Protein AF-A0A933GC14-F1 (afdb_monomer)

Nearest PDB structures (foldseek):
  6r1m-assembly1_B  TM=6.386E-01  e=5.399E+00  Escherichia coli

Secondary structure (DSSP, 8-state):
-EETTEEHHHHHHHHHHHHHHHHHHHHHH-TTGGGT---HHHHHHHHHHHHHHHHHHHHHHHS-S--

Sequence (67 aa):
SYILGIEGEIVGVVGFGVGGLFLLLIPFLDRRTARGEPSHLFTWIGIAIIVYMIVLTYLGYTVSPTK

Radius of gyration: 14.97 Å; Cα contacts (8 Å, |Δi|>4): 26; chains: 1; bounding box: 32×16×42 Å

Foldseek 3Di:
DDDVNHNLVCCVVVLCVVLVVLVVCCVVVDVCVVVVHDDPVVVVSNVVSVVVNVVSVVCVVPVPPPD

Structure (mmCIF, N/CA/C/O backbone):
data_AF-A0A933GC14-F1
#
_entry.id   AF-A0A933GC14-F1
#
loop_
_atom_site.group_PDB
_atom_site.id
_atom_site.type_symbol
_atom_site.label_atom_id
_atom_site.label_alt_id
_atom_site.label_comp_id
_atom_site.label_asym_id
_atom_site.label_entity_id
_atom_site.label_seq_id
_atom_site.pdbx_PDB_ins_code
_atom_site.Cartn_x
_atom_site.Cartn_y
_atom_site.Cartn_z
_atom_site.occupancy
_atom_site.B_iso_or_equiv
_atom_site.auth_seq_id
_atom_site.auth_comp_id
_atom_site.auth_asym_id
_atom_site.auth_atom_id
_atom_site.pdbx_PDB_model_num
ATOM 1 N N . SER A 1 1 ? 8.719 -0.146 -20.320 1.00 55.09 1 SER A N 1
ATOM 2 C CA . SER A 1 1 ? 8.944 -1.480 -19.722 1.00 55.09 1 SER A CA 1
ATOM 3 C C . SER A 1 1 ? 7.639 -2.069 -19.211 1.00 55.09 1 SER A C 1
ATOM 5 O O . SER A 1 1 ? 6.990 -1.462 -18.367 1.00 55.09 1 SER A O 1
ATOM 7 N N . TYR A 1 2 ? 7.233 -3.225 -19.739 1.00 58.47 2 TYR A N 1
ATOM 8 C CA . TYR A 1 2 ? 6.051 -3.958 -19.272 1.00 58.47 2 TYR A CA 1
ATOM 9 C C . TYR A 1 2 ? 6.439 -4.886 -18.115 1.00 58.47 2 TYR A C 1
ATOM 11 O O . TYR A 1 2 ? 7.427 -5.611 -18.211 1.00 58.47 2 TYR A O 1
ATOM 19 N N . ILE A 1 3 ? 5.657 -4.887 -17.039 1.00 62.66 3 ILE A N 1
ATOM 20 C CA . ILE A 1 3 ? 5.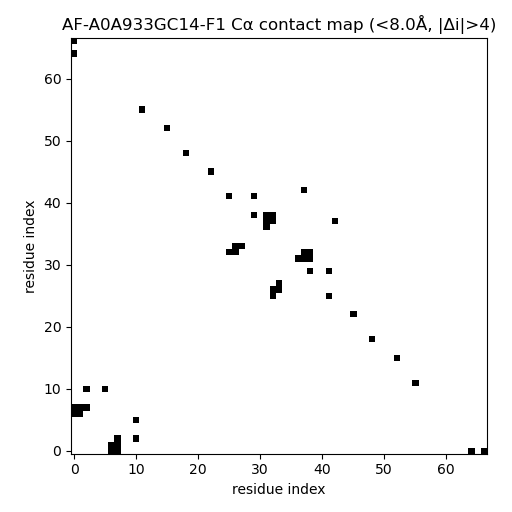734 -5.869 -15.955 1.00 62.66 3 ILE A CA 1
ATOM 21 C C . ILE A 1 3 ? 4.552 -6.822 -16.176 1.00 62.66 3 ILE A C 1
ATOM 23 O O . ILE A 1 3 ? 3.403 -6.395 -16.123 1.00 62.66 3 ILE A O 1
ATOM 27 N N . LEU A 1 4 ? 4.813 -8.099 -16.489 1.00 62.41 4 LEU A N 1
ATOM 28 C CA . LEU A 1 4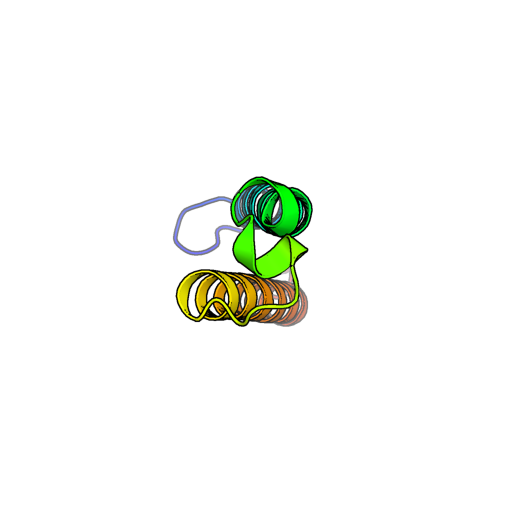 ? 3.772 -9.127 -16.715 1.00 62.41 4 LEU A CA 1
ATOM 29 C C . LEU A 1 4 ? 2.732 -8.787 -17.814 1.00 62.41 4 LEU A C 1
ATOM 31 O O . LEU A 1 4 ? 1.606 -9.272 -17.775 1.00 62.41 4 LEU A O 1
ATOM 35 N N . GLY A 1 5 ? 3.100 -7.970 -18.808 1.00 61.16 5 GLY A N 1
ATOM 36 C CA . GLY A 1 5 ? 2.205 -7.573 -19.909 1.00 61.16 5 GLY A CA 1
ATOM 37 C C . GLY A 1 5 ? 1.348 -6.331 -19.635 1.00 61.16 5 GLY A C 1
ATOM 38 O O . GLY A 1 5 ? 0.573 -5.933 -20.499 1.00 61.16 5 GLY A O 1
ATOM 39 N N . ILE A 1 6 ? 1.519 -5.685 -18.477 1.00 67.50 6 ILE A N 1
ATOM 40 C CA . ILE A 1 6 ? 0.921 -4.386 -18.133 1.00 67.50 6 ILE A CA 1
ATOM 41 C C . ILE A 1 6 ? 2.055 -3.365 -17.977 1.00 67.50 6 ILE A C 1
ATOM 43 O O . ILE A 1 6 ? 3.169 -3.723 -17.591 1.00 67.50 6 ILE A O 1
ATOM 47 N N . GLU A 1 7 ? 1.823 -2.095 -18.315 1.00 79.94 7 GLU A N 1
ATOM 48 C CA . GLU A 1 7 ? 2.794 -1.033 -18.030 1.00 79.94 7 GLU A CA 1
ATOM 49 C C . GLU A 1 7 ? 3.122 -1.017 -16.535 1.00 79.94 7 GLU A C 1
ATOM 51 O O . GLU A 1 7 ? 2.240 -0.846 -15.692 1.00 79.94 7 GLU A O 1
ATOM 56 N N . GLY A 1 8 ? 4.402 -1.216 -16.202 1.00 79.62 8 GLY A N 1
ATOM 57 C CA . GLY A 1 8 ? 4.844 -1.285 -14.809 1.00 79.62 8 GLY A CA 1
ATOM 58 C C . GLY A 1 8 ? 4.537 -0.012 -14.024 1.00 79.62 8 GLY A C 1
ATOM 59 O O . GLY A 1 8 ? 4.258 -0.077 -12.830 1.00 79.62 8 GLY A O 1
ATOM 60 N N . GLU A 1 9 ? 4.514 1.125 -14.719 1.00 82.31 9 GLU A N 1
ATOM 61 C CA . GLU A 1 9 ? 4.079 2.411 -14.184 1.00 82.31 9 GLU A CA 1
ATOM 62 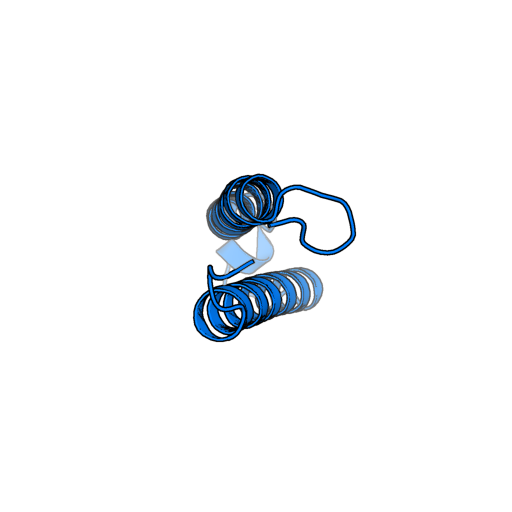C C . GLU A 1 9 ? 2.616 2.373 -13.729 1.00 82.31 9 GLU A C 1
ATOM 64 O O . GLU A 1 9 ? 2.331 2.728 -12.589 1.00 82.31 9 GLU A O 1
ATOM 69 N N . ILE A 1 10 ? 1.700 1.867 -14.561 1.00 86.62 10 ILE A N 1
ATOM 70 C CA . ILE A 1 10 ? 0.274 1.757 -14.217 1.00 86.62 10 ILE A CA 1
ATOM 71 C C . ILE A 1 10 ? 0.083 0.820 -13.023 1.00 86.62 10 ILE A C 1
ATOM 73 O O . ILE A 1 10 ? -0.636 1.159 -12.083 1.00 86.62 10 ILE A O 1
ATOM 77 N N . VAL A 1 11 ? 0.749 -0.339 -13.026 1.00 85.44 11 VAL A N 1
ATOM 78 C CA . VAL A 1 11 ? 0.681 -1.304 -11.914 1.00 85.44 11 VAL A CA 1
ATOM 79 C C . VAL A 1 11 ? 1.190 -0.672 -10.617 1.00 85.44 11 VAL A C 1
ATOM 81 O O . VAL A 1 11 ? 0.554 -0.805 -9.570 1.00 85.44 11 VAL A O 1
ATOM 84 N N . GLY A 1 12 ? 2.296 0.071 -10.694 1.00 86.62 12 GLY A N 1
ATOM 85 C CA . GLY A 1 12 ? 2.814 0.860 -9.585 1.00 86.62 12 GLY A CA 1
ATOM 86 C C . GLY A 1 12 ? 1.787 1.872 -9.091 1.00 86.62 12 GLY A C 1
ATOM 87 O O . GLY A 1 12 ? 1.293 1.748 -7.974 1.00 86.62 12 GLY A O 1
ATOM 88 N N . VAL A 1 13 ? 1.422 2.845 -9.922 1.00 90.19 13 VAL A N 1
ATOM 89 C CA . VAL A 1 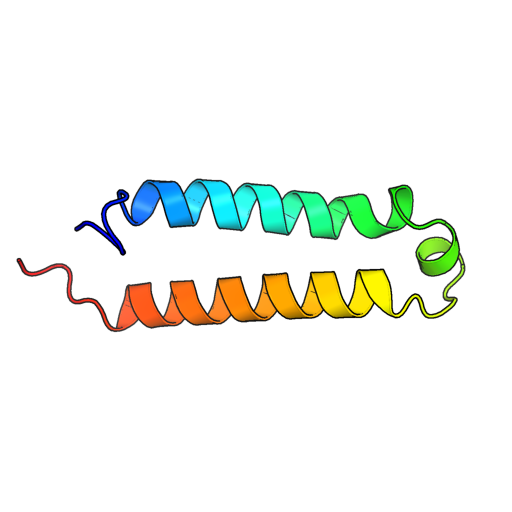13 ? 0.544 3.961 -9.544 1.00 90.19 13 VAL A CA 1
ATOM 90 C C . VAL A 1 13 ? -0.792 3.468 -8.984 1.00 90.19 13 VAL A C 1
ATOM 92 O O . VAL A 1 13 ? -1.200 3.892 -7.901 1.00 90.19 13 VAL A O 1
ATOM 95 N N . VAL A 1 14 ? -1.454 2.535 -9.672 1.00 91.75 14 VAL A N 1
ATOM 96 C CA . VAL A 1 14 ? -2.757 2.011 -9.242 1.00 91.75 14 VAL A CA 1
ATOM 97 C C . VAL A 1 14 ? -2.616 1.167 -7.981 1.00 91.75 14 VAL A C 1
ATOM 99 O O . VAL A 1 14 ? -3.382 1.351 -7.038 1.00 91.75 14 VAL A O 1
ATOM 102 N N . GLY A 1 15 ? -1.634 0.267 -7.917 1.00 89.62 15 GLY A N 1
ATOM 103 C CA . GLY A 1 15 ? -1.468 -0.612 -6.763 1.00 89.62 15 GLY A CA 1
ATOM 104 C C . GLY A 1 15 ? -1.034 0.124 -5.495 1.00 89.62 15 GLY A C 1
ATOM 105 O O . GLY A 1 15 ? -1.584 -0.136 -4.427 1.00 89.62 15 GLY A O 1
ATOM 106 N N . PHE A 1 16 ? -0.103 1.078 -5.596 1.00 91.12 16 PHE A N 1
ATOM 107 C CA . PHE A 1 16 ? 0.275 1.935 -4.468 1.00 91.12 16 PHE A CA 1
ATOM 108 C C . PHE A 1 16 ? -0.889 2.835 -4.039 1.00 91.12 16 PHE A C 1
ATOM 110 O O . PHE A 1 16 ? -1.151 2.947 -2.843 1.00 91.12 16 PHE A O 1
ATOM 117 N N . GLY A 1 17 ? -1.621 3.425 -4.991 1.00 93.88 17 GLY A N 1
ATOM 118 C CA . GLY A 1 17 ? -2.779 4.271 -4.703 1.00 93.88 17 GLY A CA 1
ATOM 119 C C . GLY A 1 17 ? -3.903 3.511 -3.997 1.00 93.88 17 GLY A C 1
ATOM 120 O O . GLY A 1 17 ? -4.354 3.921 -2.929 1.00 93.88 17 GLY A O 1
ATOM 121 N N . VAL A 1 18 ? -4.321 2.368 -4.549 1.00 93.69 18 VAL A N 1
ATOM 122 C CA . VAL A 1 18 ? -5.381 1.528 -3.968 1.00 93.69 18 VAL A CA 1
ATOM 123 C C . VAL A 1 18 ? -4.929 0.901 -2.651 1.00 93.69 18 VAL A C 1
ATOM 125 O O . VAL A 1 18 ? -5.688 0.913 -1.685 1.00 93.69 18 VAL A O 1
ATOM 128 N N . GLY A 1 19 ? -3.696 0.396 -2.574 1.00 91.38 19 GLY A N 1
ATOM 129 C CA . GLY A 1 19 ? -3.145 -0.189 -1.352 1.00 91.38 19 GLY A CA 1
ATOM 130 C C . GLY A 1 19 ? -3.030 0.832 -0.219 1.00 91.38 19 GLY A C 1
ATOM 131 O O . GLY A 1 19 ? -3.479 0.571 0.894 1.00 91.38 19 GLY A O 1
ATOM 132 N N . GLY A 1 20 ? -2.497 2.023 -0.503 1.00 90.44 20 GLY A N 1
ATOM 133 C CA . GLY A 1 20 ? -2.411 3.117 0.465 1.00 90.44 20 GLY A CA 1
ATOM 134 C C . GLY A 1 20 ? -3.786 3.609 0.920 1.00 90.44 20 GLY A C 1
ATOM 135 O O . GLY A 1 20 ? -4.011 3.785 2.118 1.00 90.44 20 GLY A O 1
ATOM 136 N N . LEU A 1 21 ? -4.734 3.760 -0.011 1.00 93.69 21 LEU A N 1
ATOM 137 C CA . LEU A 1 21 ? -6.110 4.133 0.316 1.00 93.69 21 LEU A CA 1
ATOM 138 C C . LEU A 1 21 ? -6.793 3.068 1.180 1.00 93.69 21 LEU A C 1
ATOM 140 O O . LEU A 1 21 ? -7.457 3.410 2.154 1.00 93.69 21 LEU A O 1
ATOM 144 N N . PHE A 1 22 ? -6.604 1.786 0.865 1.00 90.69 22 PHE A N 1
ATOM 145 C CA . PHE A 1 22 ? -7.138 0.696 1.672 1.00 90.69 22 PHE A CA 1
ATOM 146 C C . PHE A 1 22 ? -6.596 0.761 3.101 1.00 90.69 22 PHE A C 1
ATOM 148 O O . PHE A 1 22 ? -7.393 0.749 4.033 1.00 90.69 22 PHE A O 1
ATOM 155 N N . LEU A 1 23 ? -5.275 0.907 3.278 1.00 88.12 23 LEU A N 1
ATOM 156 C CA . LEU A 1 23 ? -4.645 1.042 4.598 1.00 88.12 23 LEU A CA 1
ATOM 157 C C . LEU A 1 23 ? -5.213 2.224 5.396 1.00 88.12 23 LEU A C 1
ATOM 159 O O . LEU A 1 23 ? -5.500 2.079 6.582 1.00 88.12 23 LEU A O 1
ATOM 163 N N . LEU A 1 24 ? -5.426 3.371 4.747 1.00 89.62 24 LEU A N 1
ATOM 164 C CA . LEU A 1 24 ? -6.034 4.551 5.369 1.00 89.62 24 LEU A CA 1
ATOM 165 C C . LEU A 1 24 ? -7.486 4.287 5.785 1.00 89.62 24 LEU A C 1
ATOM 167 O O . LEU A 1 24 ? -7.930 4.753 6.833 1.00 89.62 24 LEU A O 1
ATOM 171 N N . LEU A 1 25 ? -8.221 3.515 4.984 1.00 90.19 25 LEU A N 1
ATOM 172 C CA . LEU A 1 25 ? -9.618 3.185 5.238 1.00 90.19 25 LEU A CA 1
ATOM 173 C C . LEU A 1 25 ? -9.821 2.018 6.217 1.00 90.19 25 LEU A C 1
ATOM 175 O O . LEU A 1 25 ? -10.944 1.847 6.691 1.00 90.19 25 LEU A O 1
ATOM 179 N N . ILE A 1 26 ? -8.782 1.250 6.573 1.00 86.81 26 ILE A N 1
ATOM 180 C CA . ILE A 1 26 ? -8.859 0.154 7.560 1.00 86.81 26 ILE A CA 1
ATOM 181 C C . ILE A 1 26 ? -9.631 0.536 8.837 1.00 86.81 26 ILE A C 1
ATOM 183 O O . ILE A 1 26 ? -10.553 -0.202 9.180 1.00 86.81 26 ILE A O 1
ATOM 187 N N . PRO A 1 27 ? -9.343 1.652 9.542 1.00 81.56 27 PRO A N 1
ATOM 188 C CA . PRO A 1 27 ? -10.071 2.008 10.765 1.00 81.56 27 PRO A CA 1
ATOM 189 C C . PRO A 1 27 ? -11.575 2.248 10.550 1.00 81.56 27 PRO A C 1
ATOM 191 O O . PRO A 1 27 ? -12.355 2.117 11.491 1.00 81.56 27 PRO A O 1
ATOM 194 N N . PHE A 1 28 ? -11.998 2.587 9.329 1.00 86.31 28 PHE A N 1
ATOM 195 C CA . PHE A 1 28 ? -13.409 2.772 8.980 1.00 86.31 28 PHE A CA 1
ATOM 196 C C . PHE A 1 28 ? -14.068 1.462 8.527 1.00 86.31 28 PHE A C 1
ATOM 198 O O . PHE A 1 28 ? -15.232 1.220 8.843 1.00 86.31 28 PHE A O 1
ATOM 205 N N . LEU A 1 29 ? -13.325 0.622 7.801 1.00 83.38 29 LEU A N 1
ATOM 206 C CA . LEU A 1 29 ? -13.765 -0.686 7.306 1.00 83.38 29 LEU A CA 1
ATOM 207 C C . LEU A 1 29 ? -13.873 -1.718 8.433 1.00 83.38 29 LEU A C 1
ATOM 209 O O . LEU A 1 29 ? -14.765 -2.566 8.412 1.00 83.38 29 LEU A O 1
ATOM 213 N N . ASP A 1 30 ? -12.993 -1.630 9.430 1.00 80.81 30 ASP A N 1
ATOM 214 C CA . ASP A 1 30 ? -12.974 -2.524 10.573 1.00 80.81 30 ASP A CA 1
ATOM 215 C C . ASP A 1 30 ? -13.090 -1.780 11.904 1.00 80.81 30 ASP A C 1
ATOM 217 O O . ASP A 1 30 ? -12.124 -1.309 12.513 1.00 80.81 30 ASP A O 1
ATOM 221 N N . ARG A 1 31 ? -14.321 -1.767 12.414 1.00 75.25 31 ARG A N 1
ATOM 222 C CA . ARG A 1 31 ? -14.670 -1.169 13.704 1.00 75.25 31 ARG A CA 1
ATOM 223 C C . ARG A 1 31 ? -13.982 -1.860 14.892 1.00 75.25 31 ARG A C 1
ATOM 225 O O . ARG A 1 31 ? -13.898 -1.245 15.954 1.00 75.25 31 ARG A O 1
ATOM 232 N N . ARG A 1 32 ? -13.507 -3.107 14.735 1.00 74.62 32 ARG A N 1
ATOM 233 C CA . ARG A 1 32 ? -12.717 -3.831 15.754 1.00 74.62 32 ARG A CA 1
ATOM 234 C C . ARG A 1 32 ? -11.290 -3.303 15.811 1.00 74.62 32 ARG A C 1
ATOM 236 O O . ARG A 1 32 ? -10.806 -2.994 16.896 1.00 74.62 32 ARG A O 1
ATOM 243 N N . THR A 1 33 ? -10.682 -3.057 14.651 1.00 69.19 33 THR A N 1
ATOM 244 C CA . THR A 1 33 ? -9.382 -2.377 14.561 1.00 69.19 33 THR A CA 1
ATOM 245 C C . THR A 1 33 ? -9.435 -0.993 15.222 1.00 69.19 33 THR A C 1
ATOM 247 O O . THR A 1 33 ? -8.548 -0.650 16.000 1.00 69.19 33 THR A O 1
ATOM 250 N N . ALA A 1 34 ? -10.518 -0.230 15.026 1.00 69.19 34 ALA A N 1
ATOM 251 C CA . ALA A 1 34 ? -10.718 1.058 15.706 1.00 69.19 34 ALA A CA 1
ATOM 252 C C . ALA A 1 34 ? -10.849 0.955 17.243 1.00 69.19 34 ALA A C 1
ATOM 254 O O . ALA A 1 34 ? -10.651 1.942 17.948 1.00 69.19 34 ALA A O 1
ATOM 255 N N . ARG A 1 35 ? -11.178 -0.229 17.773 1.00 78.38 35 ARG A N 1
ATOM 256 C CA . ARG A 1 35 ? -11.247 -0.531 19.213 1.00 78.38 35 ARG A CA 1
ATOM 257 C C . ARG A 1 35 ? -9.945 -1.117 19.772 1.00 78.38 35 ARG A C 1
ATOM 259 O O . ARG A 1 35 ? -9.896 -1.437 20.955 1.00 78.38 35 ARG A O 1
ATOM 266 N N . GLY A 1 36 ? -8.905 -1.257 18.945 1.00 71.81 36 GLY A N 1
ATOM 267 C CA . GLY A 1 36 ? -7.651 -1.920 19.316 1.00 71.81 36 GLY A CA 1
ATOM 268 C C . GLY A 1 36 ? -7.772 -3.443 19.432 1.00 71.81 36 GLY A C 1
ATOM 269 O O . GLY A 1 36 ? -6.860 -4.094 19.935 1.00 71.81 36 GLY A O 1
ATOM 270 N N . GLU A 1 37 ? -8.885 -4.020 18.975 1.00 78.44 37 GLU A N 1
ATOM 271 C CA . GLU A 1 37 ? -9.085 -5.465 18.950 1.00 78.44 37 GLU A CA 1
ATOM 272 C C . GLU A 1 37 ? -8.415 -6.047 17.694 1.00 78.44 37 GLU A C 1
ATOM 274 O O . GLU A 1 37 ? -8.614 -5.526 16.590 1.00 78.44 37 GLU A O 1
ATOM 279 N N . PRO A 1 38 ? -7.621 -7.124 17.823 1.00 67.56 38 PRO A N 1
ATOM 280 C CA . PRO A 1 38 ? -6.923 -7.704 16.690 1.00 67.56 38 PRO A CA 1
ATOM 281 C C . PRO A 1 38 ? -7.916 -8.305 15.696 1.00 67.56 38 PRO A C 1
ATOM 283 O O . PRO A 1 38 ? -8.787 -9.104 16.042 1.00 67.56 38 PRO A O 1
ATOM 286 N N . SER A 1 39 ? -7.736 -7.954 14.428 1.00 75.75 39 SER A N 1
ATOM 287 C CA . SER A 1 39 ? -8.557 -8.437 13.329 1.00 75.75 39 SER A CA 1
ATOM 288 C C . SER 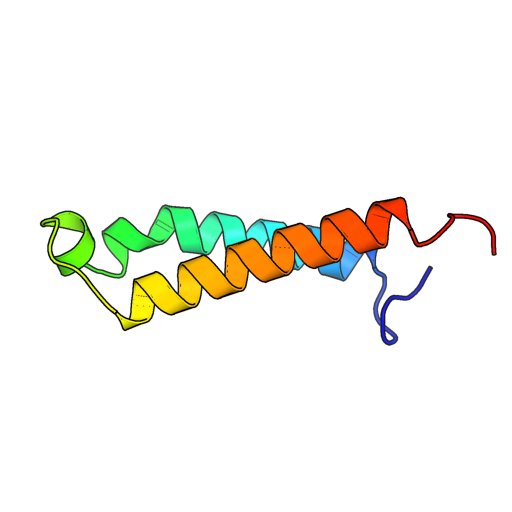A 1 39 ? -7.683 -9.161 12.325 1.00 75.75 39 SER A C 1
ATOM 290 O O . SER A 1 39 ? -7.072 -8.552 11.448 1.00 75.75 39 SER A O 1
ATOM 292 N N . HIS A 1 40 ? -7.602 -10.487 12.469 1.00 81.06 40 HIS A N 1
ATOM 293 C CA . HIS A 1 40 ? -6.671 -11.309 11.693 1.00 81.06 40 HIS A CA 1
ATOM 294 C C . HIS A 1 40 ? -6.804 -11.083 10.180 1.00 81.06 40 HIS A C 1
ATOM 296 O O . HIS A 1 40 ? -5.792 -11.011 9.492 1.00 81.06 40 HIS A O 1
ATOM 302 N N . LEU A 1 41 ? -8.024 -10.902 9.659 1.00 84.69 41 LEU A N 1
ATOM 303 C CA . LEU A 1 41 ? -8.246 -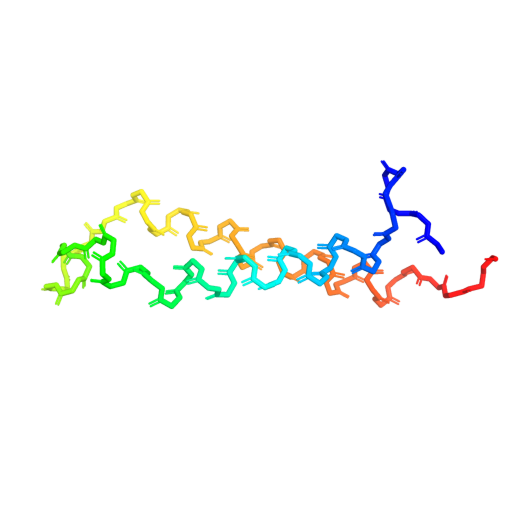10.657 8.231 1.00 84.69 41 LEU A CA 1
ATOM 304 C C . LEU A 1 41 ? -7.575 -9.359 7.752 1.00 84.69 41 LEU A C 1
ATOM 306 O O . LEU A 1 41 ? -6.828 -9.376 6.778 1.00 84.69 41 LEU A O 1
ATOM 310 N N . PHE A 1 42 ? -7.806 -8.243 8.446 1.00 83.50 42 PHE A N 1
ATOM 311 C CA . PHE A 1 42 ? -7.265 -6.938 8.056 1.00 83.50 42 PHE A CA 1
ATOM 312 C C . PHE A 1 42 ? -5.757 -6.851 8.290 1.00 83.50 42 PHE A C 1
ATOM 314 O O . PHE A 1 42 ? -5.053 -6.233 7.493 1.00 83.50 42 PHE A O 1
ATOM 3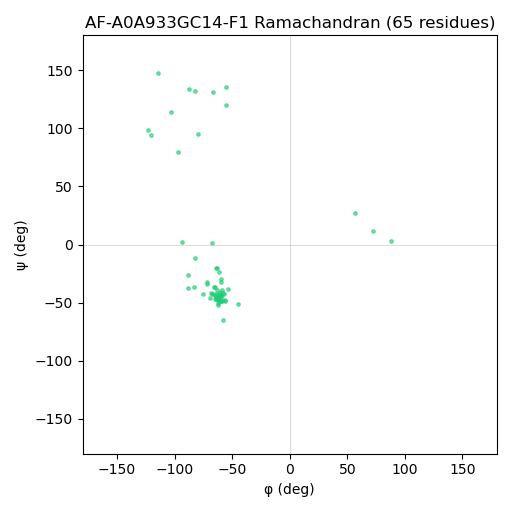21 N N . THR A 1 43 ? -5.243 -7.539 9.313 1.00 85.81 43 THR A N 1
ATOM 322 C CA . THR A 1 43 ? -3.800 -7.706 9.513 1.00 85.81 43 THR A CA 1
ATOM 323 C C . THR A 1 43 ? -3.155 -8.419 8.323 1.00 85.81 43 THR A C 1
ATOM 325 O O . THR A 1 43 ? -2.178 -7.910 7.777 1.00 85.81 43 THR A O 1
ATOM 328 N N . TRP A 1 44 ? -3.711 -9.546 7.863 1.00 89.94 44 TRP A N 1
ATOM 329 C CA . TRP A 1 44 ? -3.181 -10.268 6.699 1.00 89.94 44 TRP A CA 1
ATOM 330 C C . TRP A 1 44 ? -3.256 -9.448 5.407 1.00 89.94 44 TRP A C 1
ATOM 332 O O . TRP A 1 44 ? -2.301 -9.457 4.631 1.00 89.94 44 TRP A O 1
ATOM 342 N N . ILE A 1 45 ? -4.342 -8.697 5.192 1.00 89.19 45 ILE A N 1
ATOM 343 C CA . ILE A 1 45 ? -4.465 -7.811 4.024 1.00 89.19 45 ILE A CA 1
ATOM 344 C C . ILE A 1 45 ? -3.418 -6.690 4.080 1.00 89.19 45 ILE A C 1
ATOM 346 O O . ILE A 1 45 ? -2.749 -6.427 3.083 1.00 89.19 45 ILE A O 1
ATOM 350 N N . GLY A 1 46 ? -3.221 -6.065 5.245 1.00 87.88 46 GLY A N 1
ATOM 351 C CA . GLY A 1 46 ? -2.190 -5.044 5.428 1.00 87.88 46 GLY A CA 1
ATOM 352 C C . GLY A 1 46 ? -0.783 -5.581 5.157 1.00 87.88 46 GLY A C 1
ATOM 353 O O . GLY A 1 46 ? -0.013 -4.953 4.433 1.00 87.88 46 GLY A O 1
ATOM 354 N N . ILE A 1 47 ? -0.471 -6.782 5.656 1.00 92.62 47 ILE A N 1
ATOM 355 C CA . ILE A 1 47 ? 0.798 -7.468 5.374 1.00 92.62 47 ILE A CA 1
ATOM 356 C C . ILE A 1 47 ? 0.962 -7.705 3.868 1.00 92.62 47 ILE A C 1
ATOM 358 O O . ILE A 1 47 ? 2.019 -7.396 3.322 1.00 92.62 47 ILE A O 1
ATOM 362 N N . ALA A 1 48 ? -0.069 -8.199 3.178 1.00 92.38 48 ALA A N 1
ATOM 363 C CA . ALA A 1 48 ? -0.013 -8.440 1.737 1.00 92.38 48 ALA A CA 1
ATOM 364 C C . ALA A 1 48 ? 0.261 -7.152 0.938 1.00 92.38 48 ALA A C 1
ATOM 366 O O . ALA A 1 48 ? 1.078 -7.167 0.017 1.00 92.38 48 ALA A O 1
ATOM 367 N N . ILE A 1 49 ? -0.359 -6.030 1.323 1.00 90.69 49 ILE A N 1
ATOM 368 C CA . ILE A 1 49 ? -0.118 -4.717 0.706 1.00 90.69 49 ILE A CA 1
ATOM 369 C C . ILE A 1 49 ? 1.331 -4.272 0.929 1.00 90.69 49 ILE A C 1
ATOM 371 O O . ILE A 1 49 ? 1.988 -3.838 -0.014 1.00 90.69 49 ILE A O 1
ATOM 375 N N . ILE A 1 50 ? 1.862 -4.415 2.144 1.00 91.38 50 ILE A N 1
ATOM 376 C CA . ILE A 1 50 ? 3.255 -4.051 2.442 1.00 91.38 50 ILE A CA 1
ATOM 377 C C . ILE A 1 50 ? 4.228 -4.910 1.624 1.00 91.38 50 ILE A C 1
ATOM 379 O O . ILE A 1 50 ? 5.161 -4.380 1.022 1.00 91.38 50 ILE A O 1
ATOM 383 N N . VAL A 1 51 ? 3.996 -6.223 1.548 1.00 95.44 51 VAL A N 1
ATOM 384 C CA . VAL A 1 51 ? 4.818 -7.132 0.734 1.00 95.44 51 VAL A CA 1
ATOM 385 C C . VAL A 1 51 ? 4.776 -6.726 -0.738 1.00 95.44 51 VAL A C 1
ATOM 387 O O . VAL A 1 51 ? 5.826 -6.636 -1.370 1.00 95.44 51 VAL A O 1
ATOM 390 N N . TYR A 1 52 ? 3.595 -6.411 -1.271 1.00 90.31 52 TYR A N 1
ATOM 391 C CA . TYR A 1 52 ? 3.441 -5.895 -2.631 1.00 90.31 52 TYR A CA 1
ATOM 392 C C . TYR A 1 52 ? 4.277 -4.628 -2.870 1.00 90.31 52 TYR A C 1
ATOM 394 O O . TYR A 1 52 ? 5.024 -4.558 -3.847 1.00 90.31 52 TYR A O 1
ATOM 402 N N . MET A 1 53 ? 4.206 -3.657 -1.954 1.00 87.81 53 MET A N 1
ATOM 403 C CA . MET A 1 53 ? 4.972 -2.410 -2.038 1.00 87.81 53 MET A CA 1
ATOM 404 C C . MET A 1 53 ? 6.483 -2.663 -2.048 1.00 87.81 53 MET A C 1
ATOM 406 O O . MET A 1 53 ? 7.204 -2.063 -2.848 1.00 87.81 53 MET A O 1
ATOM 410 N N . ILE A 1 54 ? 6.966 -3.576 -1.201 1.00 93.12 54 ILE A N 1
ATOM 411 C CA . ILE A 1 54 ? 8.384 -3.953 -1.139 1.00 93.12 54 ILE A CA 1
ATOM 412 C C . ILE A 1 54 ? 8.821 -4.620 -2.444 1.00 93.12 54 ILE A C 1
ATOM 414 O O . ILE A 1 54 ? 9.850 -4.244 -3.002 1.00 93.12 54 ILE A O 1
ATOM 418 N N . VAL A 1 55 ? 8.037 -5.573 -2.957 1.00 90.44 55 VAL A N 1
ATOM 419 C CA . VAL A 1 55 ? 8.354 -6.295 -4.197 1.00 90.44 55 VAL A CA 1
ATOM 420 C C . VAL A 1 55 ? 8.412 -5.339 -5.383 1.00 90.44 55 VAL A C 1
ATOM 422 O O . VAL A 1 55 ? 9.381 -5.377 -6.135 1.00 90.44 55 VAL A O 1
ATOM 425 N N . LEU A 1 56 ? 7.431 -4.447 -5.540 1.00 86.31 56 LEU A N 1
ATOM 426 C CA . LEU A 1 56 ? 7.460 -3.468 -6.627 1.00 86.31 56 LEU A CA 1
ATOM 427 C C . LEU A 1 56 ? 8.594 -2.460 -6.489 1.00 86.31 56 LEU A C 1
ATOM 429 O O . LEU A 1 56 ? 9.191 -2.090 -7.494 1.00 86.31 56 LEU A O 1
ATOM 433 N N . THR A 1 57 ? 8.914 -2.038 -5.267 1.00 86.44 57 THR A N 1
ATOM 434 C CA . THR A 1 57 ? 10.051 -1.142 -5.035 1.00 86.44 57 THR A CA 1
ATOM 435 C C . THR A 1 57 ? 11.354 -1.831 -5.423 1.00 86.44 57 THR A C 1
ATOM 437 O O . THR A 1 57 ? 12.153 -1.267 -6.165 1.00 86.44 57 THR A O 1
ATOM 440 N N . TYR A 1 58 ? 11.542 -3.081 -4.995 1.00 88.62 58 TYR A N 1
ATOM 441 C CA . TYR A 1 58 ? 12.698 -3.889 -5.370 1.00 88.62 58 TYR A CA 1
ATOM 442 C C . TYR A 1 58 ? 12.793 -4.070 -6.886 1.00 88.62 58 TYR A C 1
ATOM 444 O O . TYR A 1 58 ? 13.837 -3.783 -7.466 1.00 88.62 58 TYR A O 1
ATOM 452 N N . LEU A 1 59 ? 11.693 -4.457 -7.540 1.00 84.75 59 LEU A N 1
ATOM 453 C CA . LEU A 1 59 ? 11.634 -4.574 -8.996 1.00 84.75 59 LEU A CA 1
ATOM 454 C C . LEU A 1 59 ? 11.948 -3.242 -9.683 1.00 84.75 59 LEU A C 1
ATOM 456 O O . LEU A 1 59 ? 12.674 -3.243 -10.669 1.00 84.75 59 LEU A O 1
ATOM 460 N N . GLY A 1 60 ? 11.485 -2.114 -9.144 1.00 80.75 60 GLY A N 1
ATOM 461 C CA . GLY A 1 60 ? 11.825 -0.780 -9.641 1.00 80.75 60 GLY A CA 1
ATOM 462 C C . GLY A 1 60 ? 13.327 -0.474 -9.598 1.00 80.75 60 GLY A C 1
ATOM 463 O O . GLY A 1 60 ? 13.828 0.209 -10.485 1.00 80.75 60 GLY A O 1
ATOM 464 N N . TYR A 1 61 ? 14.058 -1.015 -8.618 1.00 80.94 61 TYR A N 1
ATOM 465 C CA . TYR A 1 61 ? 15.518 -0.889 -8.534 1.00 80.94 61 TYR A CA 1
ATOM 466 C C . TYR A 1 61 ? 16.274 -1.918 -9.384 1.00 80.94 61 TYR A C 1
ATOM 468 O O . TYR A 1 61 ? 17.330 -1.600 -9.927 1.00 80.94 61 TYR A O 1
ATOM 476 N N . THR A 1 62 ? 15.780 -3.156 -9.490 1.00 81.00 62 THR A N 1
ATOM 477 C CA . THR A 1 62 ? 16.497 -4.239 -10.189 1.00 81.00 62 THR A CA 1
ATOM 478 C C . THR A 1 62 ? 16.198 -4.321 -11.677 1.00 81.00 62 THR A C 1
ATOM 480 O O . THR A 1 62 ? 17.020 -4.820 -12.444 1.00 81.00 62 THR A O 1
ATOM 483 N N . VAL A 1 63 ? 15.026 -3.859 -12.108 1.00 73.31 63 VAL A N 1
ATOM 484 C CA . VAL A 1 63 ? 14.685 -3.782 -13.527 1.00 73.31 63 VAL A CA 1
ATOM 485 C C . VAL A 1 63 ? 15.370 -2.536 -14.076 1.00 73.31 63 VAL A C 1
ATOM 487 O O . VAL A 1 63 ? 14.869 -1.423 -13.949 1.00 73.31 63 VAL A O 1
ATOM 490 N N . SER A 1 64 ? 16.560 -2.719 -14.654 1.00 58.25 64 SER A N 1
ATOM 491 C CA . SER A 1 64 ? 17.275 -1.631 -15.320 1.00 58.25 64 SER A CA 1
ATOM 492 C C . SER A 1 64 ? 16.383 -0.999 -16.403 1.00 58.25 64 SER A C 1
ATOM 494 O O . SER A 1 64 ? 15.774 -1.7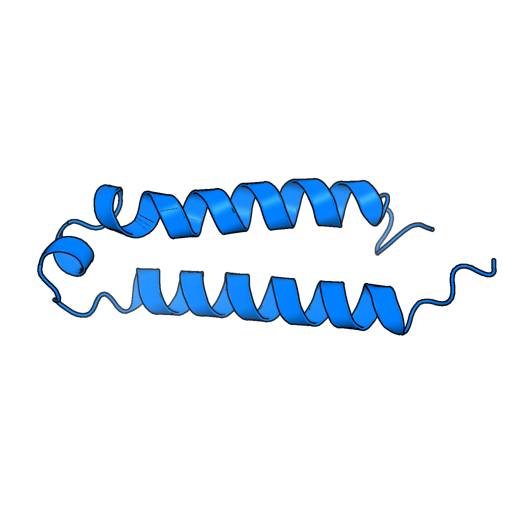34 -17.183 1.00 58.25 64 SER A O 1
ATOM 496 N N . PRO A 1 65 ? 16.320 0.343 -16.509 1.00 59.28 65 PRO A N 1
ATOM 497 C CA . PRO A 1 65 ? 15.514 1.043 -17.516 1.00 59.28 65 PRO A CA 1
ATOM 498 C C . PRO A 1 65 ? 16.020 0.841 -18.958 1.00 59.28 65 PRO A C 1
ATOM 500 O O . PRO A 1 65 ? 15.458 1.394 -19.895 1.00 59.28 65 PRO A O 1
ATOM 503 N N . THR A 1 66 ? 17.078 0.057 -19.155 1.00 53.59 66 THR A N 1
ATOM 504 C CA . THR A 1 66 ? 17.724 -0.198 -20.441 1.00 53.59 66 THR A CA 1
ATOM 505 C C . THR A 1 66 ? 17.237 -1.499 -21.079 1.00 53.59 66 THR A C 1
ATOM 507 O O . THR A 1 66 ? 17.928 -2.519 -21.067 1.00 53.59 66 THR A O 1
ATOM 510 N N . LYS A 1 67 ? 16.055 -1.423 -21.695 1.00 44.94 67 LYS A N 1
ATOM 511 C CA . LYS A 1 67 ? 15.788 -1.966 -23.034 1.00 44.94 67 LYS A CA 1
ATOM 512 C C . LYS A 1 67 ? 14.828 -1.048 -23.772 1.00 44.94 67 LYS A C 1
ATOM 514 O O . LYS A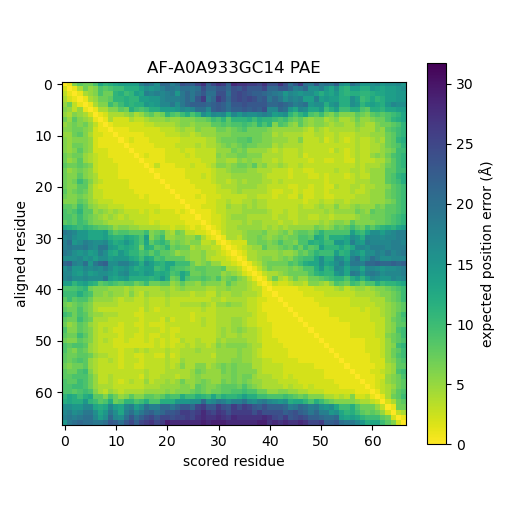 1 67 ? 13.795 -0.692 -23.165 1.00 44.94 67 LYS A O 1
#

Solvent-accessible surface area (backbone atoms only — not comparable to full-atom values): 3962 Å² total; per-residue (Å²): 116,66,51,96,85,38,54,38,65,58,54,46,56,52,49,52,50,54,44,53,50,48,64,71,40,40,56,75,77,33,67,48,52,63,70,74,41,89,46,71,69,62,52,52,51,51,50,52,45,51,52,49,53,51,51,54,52,50,47,63,70,70,55,66,89,83,121

Mean predicted aligned error: 7.23 Å

pLDDT: mean 81.13, std 11.67, range [44.94, 95.44]